Protein AF-A0A940UKR0-F1 (afdb_monomer)

Mean predicted aligned error: 14.44 Å

Foldseek 3Di:
DDDPQFPDWDDDPNDIDTHGNPPPVVVVVVVVVVVVVVVVPPDDPPPPPDDDDDDD

Radius of gyration: 21.68 Å; Cα contacts (8 Å, |Δi|>4): 31; chains: 1; bounding box: 36×31×63 Å

Solvent-accessible surface area (backbone atoms only — not comparable to full-atom values): 3805 Å² total; per-residue (Å²): 133,77,68,89,67,42,70,46,73,49,81,53,94,96,38,74,49,68,43,55,60,83,42,59,67,58,54,51,51,53,52,52,50,52,53,54,49,63,72,68,58,76,86,65,83,71,76,70,84,82,81,83,79,85,89,129

Sequence (56 aa):
EKPEDSFVAIQNRDHWFWVDDRDRASKARFTFLMVLFSLVETGTVTQAPLVTIPIN

pLDDT: mean 74.44, std 8.94, range [50.53, 90.81]

Structure (mmCIF, N/CA/C/O backbone):
data_AF-A0A940UKR0-F1
#
_entry.id   AF-A0A940UKR0-F1
#
loop_
_atom_site.group_PDB
_atom_site.id
_atom_site.type_symbol
_atom_site.label_atom_id
_atom_site.label_alt_id
_atom_site.label_comp_id
_atom_site.label_asym_id
_atom_site.label_entity_id
_atom_site.label_seq_id
_atom_site.pdbx_PDB_ins_code
_atom_site.Cartn_x
_atom_site.Cartn_y
_atom_site.Cartn_z
_atom_site.occupancy
_atom_site.B_iso_or_equiv
_atom_site.auth_seq_id
_atom_site.auth_comp_id
_atom_site.auth_asym_id
_atom_site.auth_atom_id
_atom_site.pdbx_PDB_model_num
ATOM 1 N N . GLU A 1 1 ? -0.951 -6.840 -22.009 1.00 65.62 1 GLU A N 1
ATOM 2 C CA . GLU A 1 1 ? 0.240 -7.676 -21.764 1.00 65.62 1 GLU A CA 1
ATOM 3 C C . GLU A 1 1 ? 0.995 -7.087 -20.578 1.00 65.62 1 GLU A C 1
ATOM 5 O O . GLU A 1 1 ? 1.000 -5.866 -20.455 1.00 65.62 1 GLU A O 1
ATOM 10 N N . LYS A 1 2 ? 1.505 -7.911 -19.654 1.00 50.53 2 LYS A N 1
ATOM 11 C CA . LYS A 1 2 ? 2.201 -7.448 -18.439 1.00 50.53 2 LYS A CA 1
ATOM 12 C C . LYS A 1 2 ? 3.705 -7.359 -18.728 1.00 50.53 2 LYS A C 1
ATOM 14 O O . LYS A 1 2 ? 4.242 -8.359 -19.199 1.00 50.53 2 LYS A O 1
ATOM 19 N N . PRO A 1 3 ? 4.397 -6.254 -18.403 1.00 69.19 3 PRO A N 1
ATOM 20 C CA . PRO A 1 3 ? 5.853 -6.201 -18.515 1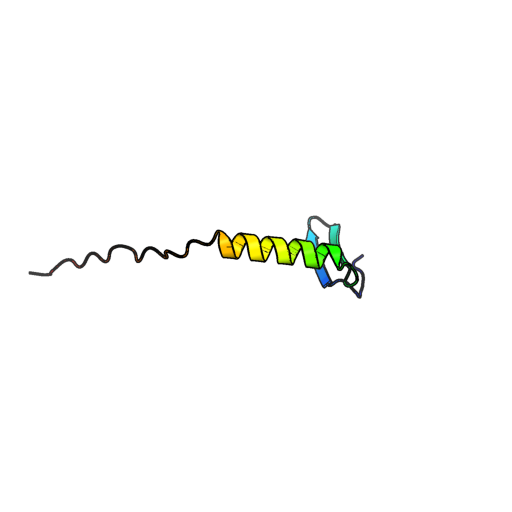.00 69.19 3 PRO A CA 1
ATOM 21 C C . PRO A 1 3 ? 6.533 -7.250 -17.626 1.00 69.19 3 PRO A C 1
ATOM 23 O O . PRO A 1 3 ? 6.051 -7.565 -16.530 1.00 69.19 3 PRO A O 1
ATOM 26 N N . GLU A 1 4 ? 7.653 -7.790 -18.102 1.00 67.00 4 GLU A N 1
ATOM 27 C CA . GLU A 1 4 ? 8.456 -8.777 -17.369 1.00 67.00 4 GLU A CA 1
ATOM 28 C C . GLU A 1 4 ? 8.978 -8.175 -16.046 1.00 67.00 4 GLU A C 1
ATOM 30 O O . GLU A 1 4 ? 8.822 -8.788 -14.991 1.00 67.00 4 GLU A O 1
ATOM 35 N N . ASP A 1 5 ? 9.378 -6.897 -16.076 1.00 65.12 5 ASP A N 1
ATOM 36 C CA . ASP A 1 5 ? 9.910 -6.111 -14.947 1.00 65.12 5 ASP A CA 1
ATOM 37 C C . ASP A 1 5 ? 8.828 -5.375 -14.117 1.00 65.12 5 ASP A C 1
ATOM 39 O O . ASP A 1 5 ? 8.987 -4.216 -13.722 1.00 65.12 5 ASP A O 1
ATOM 43 N N . SER A 1 6 ? 7.670 -5.994 -13.872 1.00 65.88 6 SER A N 1
ATOM 44 C CA . SER A 1 6 ? 6.633 -5.387 -13.019 1.00 65.88 6 SER A CA 1
ATOM 45 C C . SER A 1 6 ? 6.878 -5.698 -11.539 1.00 65.88 6 SER A C 1
ATOM 47 O O . SER A 1 6 ? 6.900 -6.873 -11.172 1.00 65.88 6 SER A O 1
ATOM 49 N N . PHE A 1 7 ? 6.934 -4.684 -10.674 1.00 68.88 7 PHE A N 1
ATOM 50 C CA . PHE A 1 7 ? 7.038 -4.880 -9.221 1.00 68.88 7 PHE A CA 1
ATOM 51 C C . PHE A 1 7 ? 5.811 -5.601 -8.644 1.00 68.88 7 PHE A C 1
ATOM 53 O O . PHE A 1 7 ? 5.923 -6.521 -7.841 1.00 68.88 7 PHE A O 1
ATOM 60 N N . VAL A 1 8 ? 4.622 -5.198 -9.089 1.00 75.44 8 VAL A N 1
ATOM 61 C CA . VAL A 1 8 ? 3.362 -5.887 -8.806 1.00 75.44 8 VAL A CA 1
ATOM 62 C C . VAL A 1 8 ? 2.459 -5.742 -10.017 1.00 75.44 8 VAL A C 1
ATOM 64 O O . VAL A 1 8 ? 2.458 -4.696 -10.672 1.00 75.44 8 VAL A O 1
ATOM 67 N N . ALA A 1 9 ? 1.688 -6.780 -10.317 1.00 79.00 9 ALA A N 1
ATOM 68 C CA . ALA A 1 9 ? 0.647 -6.710 -11.321 1.00 79.00 9 ALA A CA 1
ATOM 69 C C . ALA A 1 9 ? -0.588 -7.470 -10.865 1.00 79.00 9 ALA A C 1
ATOM 71 O O . ALA A 1 9 ? -0.485 -8.560 -10.304 1.00 79.00 9 ALA A O 1
ATOM 72 N N . ILE A 1 10 ? -1.747 -6.891 -11.146 1.00 83.00 10 ILE A N 1
ATOM 73 C CA . ILE A 1 10 ? -3.045 -7.507 -10.906 1.00 83.00 10 ILE A CA 1
ATOM 74 C C . ILE A 1 10 ? -3.837 -7.510 -12.210 1.00 83.00 10 ILE A C 1
ATOM 76 O O . ILE A 1 10 ? -3.819 -6.541 -12.975 1.00 83.00 10 ILE A O 1
ATOM 80 N N . GLN A 1 11 ? -4.529 -8.615 -12.463 1.00 78.81 11 GLN A N 1
ATOM 81 C CA . GLN A 1 11 ? -5.467 -8.722 -13.570 1.00 78.81 11 GLN A CA 1
ATOM 82 C C . GLN A 1 11 ? -6.862 -8.371 -13.058 1.00 78.81 11 GLN A C 1
ATOM 84 O O . GLN A 1 11 ? -7.331 -8.949 -12.080 1.00 78.81 11 GLN A O 1
ATOM 89 N N . ASN A 1 12 ? -7.523 -7.416 -13.705 1.00 78.44 12 ASN A N 1
ATOM 90 C CA . ASN A 1 12 ? -8.875 -7.008 -13.355 1.00 78.44 12 ASN A CA 1
ATOM 91 C C . ASN A 1 12 ? -9.695 -6.778 -14.626 1.00 78.44 12 ASN A C 1
ATOM 93 O O . ASN A 1 12 ? -9.318 -5.941 -15.444 1.00 78.44 12 ASN A O 1
ATOM 97 N N . ARG A 1 13 ? -10.814 -7.504 -14.769 1.00 77.62 13 ARG A N 1
ATOM 98 C CA . ARG A 1 13 ? -11.747 -7.409 -15.912 1.00 77.62 13 ARG A CA 1
ATOM 99 C C . ARG A 1 13 ? -11.020 -7.351 -17.261 1.00 77.62 13 ARG A C 1
ATOM 101 O O . ARG A 1 13 ? -11.156 -6.384 -18.000 1.00 77.62 13 ARG A O 1
ATOM 108 N N . ASP A 1 14 ? -10.185 -8.356 -17.514 1.00 80.06 14 ASP A N 1
ATOM 109 C CA . ASP A 1 14 ? -9.402 -8.525 -18.749 1.00 80.06 14 ASP A CA 1
ATOM 110 C C . ASP A 1 14 ? -8.334 -7.449 -19.024 1.00 80.06 14 ASP A C 1
ATOM 112 O O . ASP A 1 14 ? -7.639 -7.495 -20.041 1.00 80.06 14 ASP A O 1
ATOM 116 N N . HIS A 1 15 ? -8.111 -6.532 -18.078 1.00 76.31 15 HIS A N 1
ATOM 117 C CA . HIS A 1 15 ? -7.050 -5.534 -18.131 1.00 76.31 15 HIS A CA 1
ATOM 118 C C . HIS A 1 15 ? -5.960 -5.806 -17.094 1.00 76.31 15 HIS A C 1
ATOM 120 O O . HIS A 1 15 ? -6.213 -6.252 -15.973 1.00 76.31 15 HIS A O 1
ATOM 126 N N . TRP A 1 16 ? -4.720 -5.518 -17.483 1.00 78.31 16 TRP A N 1
ATOM 127 C CA . TRP A 1 16 ? -3.563 -5.601 -16.603 1.00 78.31 16 TRP A CA 1
ATOM 128 C C . TRP A 1 16 ? -3.269 -4.231 -16.017 1.00 78.31 16 TRP A C 1
ATOM 130 O O . TRP A 1 16 ? -3.098 -3.264 -16.755 1.00 78.31 16 TRP A O 1
ATOM 140 N N . PHE A 1 17 ? -3.161 -4.176 -14.695 1.00 75.94 17 PHE A N 1
ATOM 141 C CA . PHE A 1 17 ? -2.645 -3.024 -13.972 1.00 75.94 17 PHE A CA 1
ATOM 142 C C . PHE A 1 17 ? -1.327 -3.440 -13.343 1.00 75.94 17 PHE A C 1
ATOM 144 O O . PHE A 1 17 ? -1.267 -4.465 -12.664 1.00 75.94 17 PHE A O 1
ATOM 151 N N . TRP A 1 18 ? -0.268 -2.677 -13.582 1.00 73.62 18 TRP A N 1
ATOM 152 C CA . TRP A 1 18 ? 1.052 -2.975 -13.047 1.00 73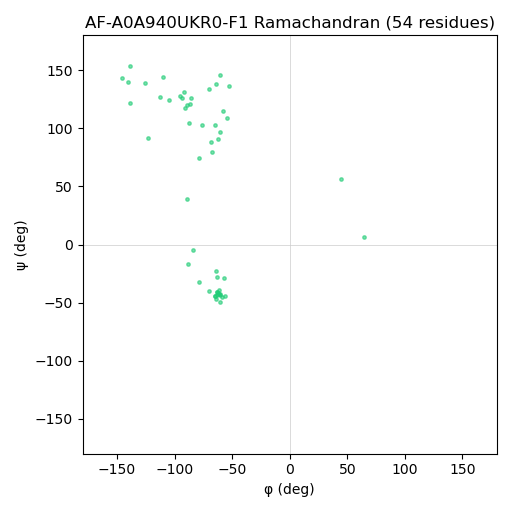.62 18 TRP A CA 1
ATOM 153 C C . TRP A 1 18 ? 1.743 -1.704 -12.571 1.00 73.62 18 TRP A C 1
ATOM 155 O O . TRP A 1 18 ? 1.478 -0.609 -13.066 1.00 73.62 18 TRP A O 1
ATOM 165 N N . VAL A 1 19 ? 2.644 -1.870 -11.611 1.00 71.31 19 VAL A N 1
ATOM 166 C CA . VAL A 1 19 ? 3.612 -0.842 -11.227 1.00 71.31 19 VAL A CA 1
ATOM 167 C C . VAL A 1 19 ? 4.959 -1.267 -11.793 1.00 71.31 19 VAL A C 1
ATOM 169 O O . VAL A 1 19 ? 5.408 -2.389 -11.550 1.00 71.31 19 VAL A O 1
ATOM 172 N N . ASP A 1 20 ? 5.579 -0.392 -12.579 1.00 71.94 20 ASP A N 1
ATOM 173 C CA . ASP A 1 20 ? 6.918 -0.611 -13.129 1.00 71.94 20 ASP A CA 1
ATOM 174 C C . ASP A 1 20 ? 7.956 -0.682 -11.995 1.00 71.94 20 ASP A C 1
ATOM 176 O O . ASP A 1 20 ? 7.898 0.100 -11.041 1.00 71.94 20 ASP A O 1
ATOM 180 N N . ASP A 1 21 ? 8.909 -1.615 -12.063 1.00 65.06 21 ASP A N 1
ATOM 181 C CA . ASP A 1 21 ? 9.914 -1.782 -11.009 1.00 65.06 21 ASP A CA 1
ATOM 182 C C . ASP A 1 21 ? 10.847 -0.563 -10.843 1.00 65.06 21 ASP A C 1
ATOM 184 O O . ASP A 1 21 ? 11.357 -0.294 -9.746 1.00 65.06 21 ASP A O 1
ATOM 188 N N . ARG A 1 22 ? 10.991 0.265 -11.885 1.00 65.56 22 ARG A N 1
ATOM 189 C CA . ARG A 1 22 ? 11.772 1.513 -11.861 1.00 65.56 22 ARG A CA 1
ATOM 1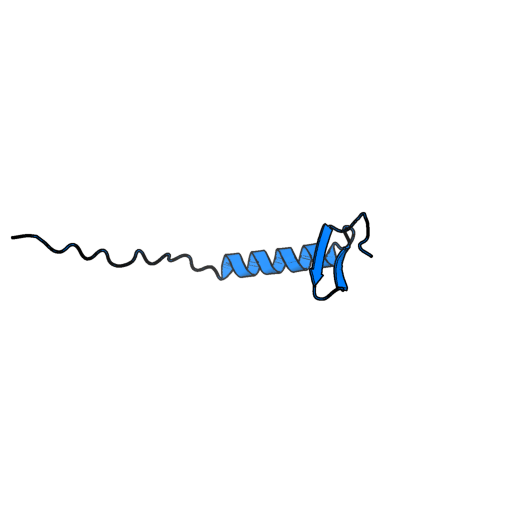90 C C . ARG A 1 22 ? 10.978 2.692 -11.300 1.00 65.56 22 ARG A C 1
ATOM 192 O O . ARG A 1 22 ? 11.550 3.765 -11.089 1.00 65.56 22 ARG A O 1
ATOM 199 N N . ASP A 1 23 ? 9.691 2.510 -11.004 1.00 63.94 23 ASP A N 1
ATOM 200 C CA . ASP A 1 23 ? 8.824 3.559 -10.477 1.00 63.94 23 ASP A CA 1
ATOM 201 C C . ASP A 1 23 ? 9.043 3.776 -8.969 1.00 63.94 23 ASP A C 1
ATOM 203 O O . ASP A 1 23 ? 8.246 3.408 -8.095 1.00 63.94 23 ASP A O 1
ATOM 207 N N . ARG A 1 24 ? 10.170 4.428 -8.656 1.00 66.00 24 ARG A N 1
ATOM 208 C CA . ARG A 1 24 ? 10.496 4.894 -7.302 1.00 66.00 24 ARG A CA 1
ATOM 209 C C . ARG A 1 24 ? 9.425 5.823 -6.728 1.00 66.00 24 ARG A C 1
ATOM 211 O O . ARG A 1 24 ? 9.249 5.833 -5.512 1.00 66.00 24 ARG A O 1
ATOM 218 N N . ALA A 1 25 ? 8.697 6.566 -7.566 1.00 71.88 25 ALA A N 1
ATOM 219 C CA . ALA A 1 25 ? 7.634 7.456 -7.110 1.00 71.88 25 ALA A CA 1
ATOM 220 C C . ALA A 1 25 ? 6.423 6.662 -6.596 1.00 71.88 25 ALA A C 1
ATOM 222 O O . ALA A 1 25 ? 5.865 6.999 -5.553 1.00 71.88 25 ALA A O 1
ATOM 223 N N . SER A 1 26 ? 6.039 5.568 -7.259 1.00 70.75 26 SER A N 1
ATOM 224 C CA . SER A 1 26 ? 5.001 4.660 -6.750 1.00 70.75 26 SER A CA 1
ATOM 225 C C . SER A 1 26 ? 5.420 3.959 -5.464 1.00 70.75 26 SER A C 1
ATOM 227 O O . SER A 1 26 ? 4.651 3.970 -4.503 1.00 70.75 26 SER A O 1
ATOM 229 N N . LYS A 1 27 ? 6.656 3.449 -5.385 1.00 73.81 27 LYS A N 1
ATOM 230 C CA . LYS A 1 27 ? 7.188 2.845 -4.149 1.00 73.81 27 LYS A CA 1
ATOM 231 C C . LYS A 1 27 ? 7.174 3.842 -2.982 1.00 73.81 27 LYS A C 1
ATOM 233 O O . LYS A 1 27 ? 6.688 3.511 -1.907 1.00 73.81 27 LYS A O 1
ATOM 238 N N . ALA A 1 28 ? 7.606 5.085 -3.206 1.00 81.25 28 ALA A N 1
ATOM 239 C CA . ALA A 1 28 ? 7.569 6.134 -2.187 1.00 81.25 28 ALA A CA 1
ATOM 240 C C . ALA A 1 28 ? 6.140 6.470 -1.723 1.00 81.25 28 ALA A C 1
ATOM 242 O O . ALA A 1 28 ? 5.907 6.619 -0.525 1.00 81.25 28 ALA A O 1
ATOM 243 N N . ARG A 1 29 ? 5.171 6.543 -2.648 1.00 84.25 29 ARG A N 1
ATOM 244 C CA . ARG A 1 29 ? 3.756 6.801 -2.322 1.00 84.25 29 ARG A CA 1
ATOM 245 C C . ARG A 1 29 ? 3.140 5.683 -1.484 1.00 84.25 29 ARG A C 1
ATOM 247 O O . ARG A 1 29 ? 2.512 5.972 -0.471 1.00 84.25 29 ARG A O 1
ATOM 254 N N . PHE A 1 30 ? 3.343 4.423 -1.867 1.00 84.00 30 PHE A N 1
ATOM 255 C CA . PHE A 1 30 ? 2.828 3.287 -1.098 1.00 84.00 30 PHE A CA 1
ATOM 256 C C . PHE A 1 30 ? 3.470 3.196 0.289 1.00 84.00 30 PHE A C 1
ATOM 258 O O . PHE A 1 30 ? 2.750 3.048 1.273 1.00 84.00 30 PHE A O 1
ATOM 265 N N . THR A 1 31 ? 4.790 3.371 0.395 1.00 84.56 31 THR A N 1
ATOM 266 C CA . THR A 1 31 ? 5.479 3.398 1.694 1.00 84.56 31 THR A CA 1
ATOM 267 C C . THR A 1 31 ? 4.968 4.530 2.581 1.00 84.56 31 THR A C 1
ATOM 269 O O . THR A 1 31 ? 4.722 4.315 3.765 1.00 84.56 31 THR A O 1
ATOM 272 N N . PHE A 1 32 ? 4.748 5.723 2.022 1.00 88.75 32 PHE A N 1
ATOM 273 C CA . PHE A 1 32 ? 4.178 6.842 2.768 1.00 88.75 32 PHE A CA 1
ATOM 274 C C . PHE A 1 32 ? 2.779 6.518 3.316 1.00 88.75 32 PHE A C 1
ATOM 276 O O . PHE A 1 32 ? 2.513 6.766 4.489 1.00 88.75 32 PHE A O 1
ATOM 283 N N . LEU A 1 33 ? 1.911 5.895 2.510 1.00 90.81 33 LEU A N 1
ATOM 284 C CA . LEU A 1 33 ? 0.588 5.448 2.960 1.00 90.81 33 LEU A CA 1
ATOM 285 C C . LEU A 1 33 ? 0.669 4.382 4.063 1.00 90.81 33 LEU A C 1
ATOM 287 O O . LEU A 1 33 ? -0.090 4.457 5.024 1.00 90.81 33 LEU A O 1
ATOM 291 N N . MET A 1 34 ? 1.597 3.422 3.968 1.00 88.75 34 MET A N 1
ATOM 292 C CA . MET A 1 34 ? 1.811 2.424 5.026 1.00 88.75 34 MET A CA 1
ATOM 293 C C . MET A 1 34 ? 2.243 3.072 6.344 1.00 88.75 34 MET A C 1
ATOM 295 O O . MET A 1 34 ? 1.728 2.708 7.398 1.00 88.75 34 MET A O 1
ATOM 299 N N . VAL A 1 35 ? 3.142 4.061 6.288 1.00 87.75 35 VAL A N 1
ATOM 300 C CA . VAL A 1 35 ? 3.534 4.840 7.469 1.00 87.75 35 VAL A CA 1
ATOM 301 C C . V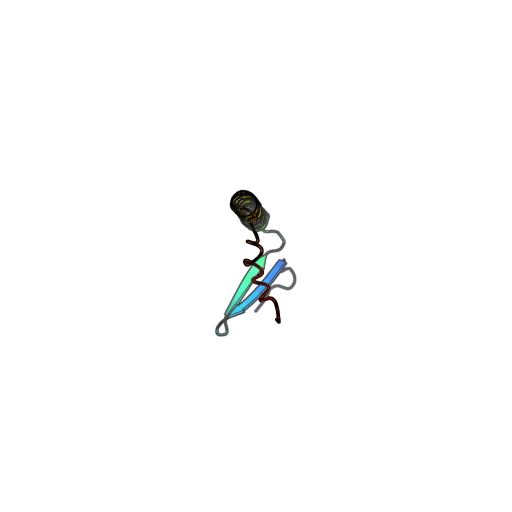AL A 1 35 ? 2.314 5.550 8.053 1.00 87.75 35 VAL A C 1
ATOM 303 O O . VAL A 1 35 ? 2.041 5.384 9.237 1.00 87.75 35 VAL A O 1
ATOM 306 N N . LEU A 1 36 ? 1.522 6.258 7.241 1.00 90.25 36 LEU A N 1
ATOM 307 C CA . LEU A 1 36 ? 0.299 6.912 7.720 1.00 90.25 36 LEU A CA 1
ATOM 308 C C . LEU A 1 36 ? -0.673 5.926 8.386 1.00 90.25 36 LEU A C 1
ATOM 310 O O . LE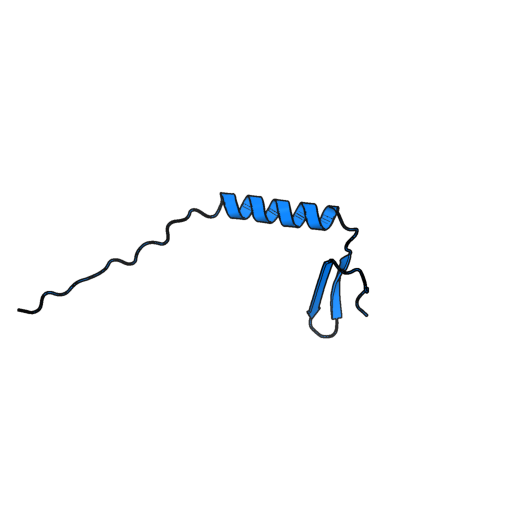U A 1 36 ? -1.174 6.221 9.468 1.00 90.25 36 LEU A O 1
ATOM 314 N N . PHE A 1 37 ? -0.905 4.750 7.797 1.00 85.25 37 PHE A N 1
ATOM 315 C CA . PHE A 1 37 ? -1.756 3.729 8.415 1.00 85.25 37 PHE A CA 1
ATOM 316 C C . PHE A 1 37 ? -1.194 3.217 9.739 1.00 85.25 37 PHE A C 1
ATOM 318 O O . PHE A 1 37 ? -1.956 3.103 10.691 1.00 85.25 37 PHE A O 1
ATOM 325 N N . SER A 1 38 ? 0.119 3.004 9.845 1.00 82.31 38 SER A N 1
ATOM 326 C CA . SER A 1 38 ? 0.745 2.585 11.108 1.00 82.31 38 SER A CA 1
ATOM 327 C C . SER A 1 38 ? 0.600 3.618 12.232 1.00 82.31 38 SER A C 1
ATOM 329 O O . SER A 1 38 ? 0.570 3.253 13.402 1.00 82.31 38 SER A O 1
ATOM 331 N N . LEU A 1 39 ? 0.483 4.908 11.893 1.00 84.44 39 LEU A N 1
ATOM 332 C CA . LEU A 1 39 ? 0.241 5.974 12.870 1.00 84.44 39 LEU A CA 1
ATOM 333 C C . LEU A 1 39 ? -1.232 6.036 13.304 1.00 84.44 39 LEU A C 1
ATOM 335 O O . LEU A 1 39 ? -1.520 6.441 14.428 1.00 84.44 39 LEU A O 1
ATOM 339 N N . VAL A 1 40 ? -2.155 5.687 12.404 1.00 81.69 40 VAL A N 1
ATOM 340 C CA . VAL A 1 40 ? -3.609 5.725 12.643 1.00 81.69 40 VAL A CA 1
ATOM 341 C C . VAL A 1 40 ? -4.123 4.417 13.247 1.00 81.69 40 VAL A C 1
ATOM 343 O O . VAL A 1 40 ? -5.209 4.399 13.822 1.00 81.69 40 VAL A O 1
ATOM 346 N N . GLU A 1 41 ? -3.355 3.332 13.165 1.00 74.38 41 GLU A N 1
ATOM 347 C CA . GLU A 1 41 ? -3.638 2.079 13.856 1.00 74.38 41 GLU A CA 1
ATOM 348 C C . GLU A 1 41 ? -3.482 2.265 15.377 1.00 74.38 41 GLU A C 1
ATOM 350 O O . GLU A 1 41 ? -2.483 1.907 15.998 1.00 74.38 41 GLU A O 1
ATOM 355 N N . THR A 1 42 ? -4.499 2.847 16.014 1.00 65.69 42 THR A N 1
ATOM 356 C CA . TH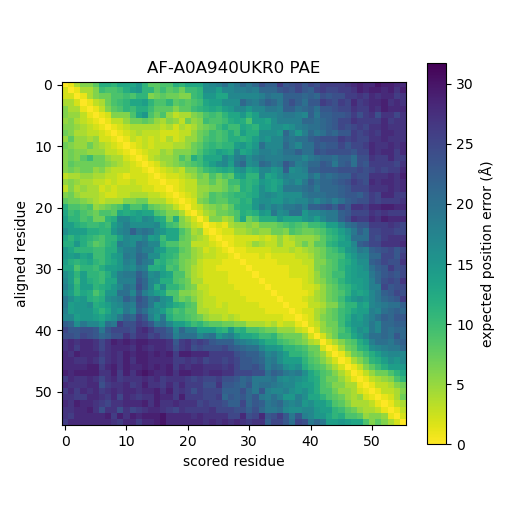R A 1 42 ? -4.694 2.789 17.460 1.00 65.69 42 THR A CA 1
ATOM 357 C C . THR A 1 42 ? -5.053 1.355 17.828 1.00 65.69 42 THR A C 1
ATOM 359 O O . THR A 1 42 ? -6.216 0.957 17.852 1.00 65.69 42 THR A O 1
ATOM 362 N N . GLY A 1 43 ? -4.021 0.556 18.084 1.00 65.19 43 GLY A N 1
ATOM 363 C CA . GLY A 1 43 ? -4.145 -0.813 18.556 1.00 65.19 43 GLY A CA 1
ATOM 364 C C . GLY A 1 43 ? -4.830 -0.883 19.920 1.00 65.19 43 GLY A C 1
ATOM 365 O O . GLY A 1 43 ? -4.176 -0.894 20.957 1.00 65.19 43 GLY A O 1
ATOM 366 N N . THR A 1 44 ? -6.153 -1.008 19.924 1.00 60.28 44 THR A N 1
ATOM 367 C CA . THR A 1 44 ? -6.870 -1.719 20.980 1.00 60.28 44 THR A CA 1
ATOM 368 C C . THR A 1 44 ? -7.681 -2.825 20.329 1.00 60.28 44 THR A C 1
ATOM 370 O O . THR A 1 44 ? -8.841 -2.663 19.950 1.00 60.28 44 THR A O 1
ATOM 373 N N . VAL A 1 45 ? -7.070 -4.010 20.230 1.00 62.75 45 VAL A N 1
ATOM 374 C CA . VAL A 1 45 ? -7.861 -5.241 20.195 1.00 62.75 45 VAL A CA 1
ATOM 375 C C . VAL A 1 45 ? -8.606 -5.240 21.521 1.00 62.75 45 VAL A C 1
ATOM 377 O O . VAL A 1 45 ? -8.032 -5.527 22.569 1.00 62.75 45 VAL A O 1
ATOM 380 N N . THR A 1 46 ? -9.851 -4.772 21.503 1.00 59.84 46 THR A N 1
ATOM 381 C CA . THR A 1 46 ? -10.683 -4.763 22.699 1.00 59.84 46 THR A CA 1
ATOM 382 C C . THR A 1 46 ? -10.882 -6.230 23.024 1.00 59.84 46 THR A C 1
ATOM 384 O O . THR A 1 46 ? -11.607 -6.919 22.309 1.00 59.84 46 THR A O 1
ATOM 387 N N . GLN A 1 47 ? -10.157 -6.741 24.022 1.00 63.75 47 GLN A N 1
ATOM 388 C CA . GLN A 1 47 ? -10.390 -8.081 24.534 1.00 63.75 47 GLN A CA 1
ATOM 389 C C . GLN A 1 47 ? -11.873 -8.113 24.894 1.00 63.75 47 GLN A C 1
ATOM 391 O O . GLN A 1 47 ? -12.306 -7.378 25.785 1.00 63.75 47 GLN A O 1
ATOM 396 N N . ALA A 1 48 ? -12.661 -8.853 24.111 1.00 72.88 48 ALA A N 1
ATOM 397 C CA . ALA A 1 48 ? -14.098 -8.906 24.303 1.00 72.88 48 ALA A CA 1
ATOM 398 C C . ALA A 1 48 ? -14.361 -9.278 25.772 1.00 72.88 48 ALA A C 1
ATOM 400 O O . ALA A 1 48 ? -13.640 -10.129 26.307 1.00 72.88 48 ALA A O 1
ATOM 401 N N . PRO A 1 49 ? -15.318 -8.625 26.453 1.00 75.12 49 PRO A N 1
ATOM 402 C CA . PRO A 1 49 ? -15.557 -8.889 27.862 1.00 75.12 49 PRO A CA 1
ATOM 403 C C . PRO A 1 49 ? -15.876 -10.375 28.050 1.00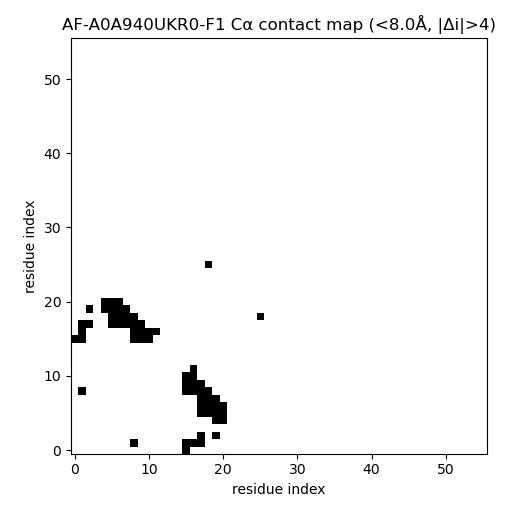 75.12 49 PRO A C 1
ATOM 405 O O . PRO A 1 49 ? -16.873 -10.884 27.539 1.00 75.12 49 PRO A O 1
ATOM 408 N N . LEU A 1 50 ? -14.987 -11.079 28.753 1.00 76.69 50 LEU A N 1
ATOM 409 C CA . LEU A 1 50 ? 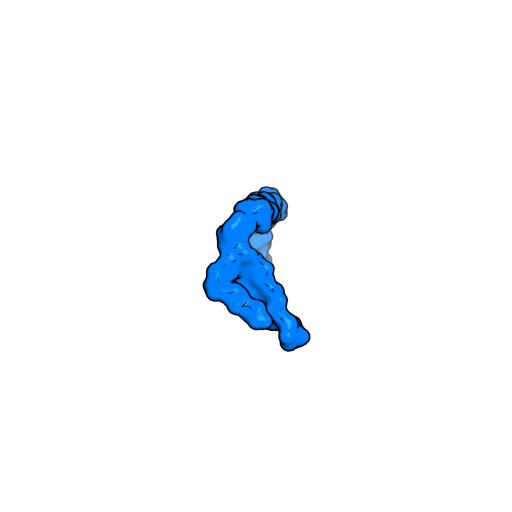-15.153 -12.488 29.079 1.00 76.69 50 LEU A CA 1
ATOM 410 C C . LEU A 1 50 ? -16.183 -12.589 30.208 1.00 76.69 50 LEU A C 1
ATOM 412 O O . LEU A 1 50 ? -15.879 -12.301 31.364 1.00 76.69 50 LEU A O 1
ATOM 416 N N . VAL A 1 51 ? -17.412 -12.968 29.864 1.00 81.56 51 VAL A N 1
ATOM 417 C CA . VAL A 1 51 ? -18.471 -13.229 30.843 1.00 81.56 51 VAL A CA 1
ATOM 418 C C . VAL A 1 51 ? -18.375 -14.690 31.279 1.00 81.56 51 VAL A C 1
ATOM 420 O O . VAL A 1 51 ? -18.773 -15.588 30.539 1.00 81.56 51 VAL A O 1
ATOM 423 N N . 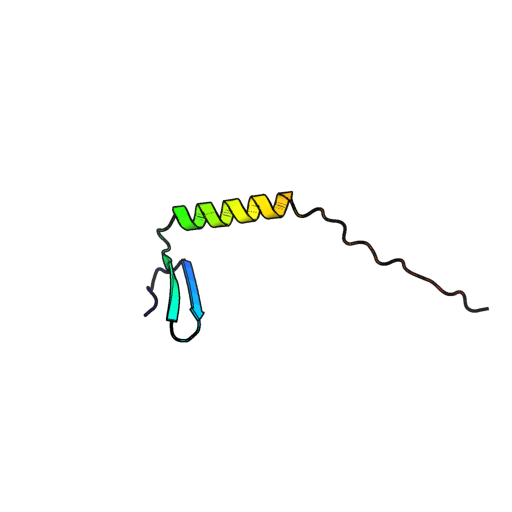THR A 1 52 ? -17.856 -14.937 32.481 1.00 82.25 52 THR A N 1
ATOM 424 C CA . THR A 1 52 ? -17.895 -16.267 33.106 1.00 82.25 52 THR A CA 1
ATOM 425 C C . THR A 1 52 ? -19.163 -16.382 33.946 1.00 82.25 52 THR A C 1
ATOM 427 O O . THR A 1 52 ? -19.342 -15.632 34.904 1.00 82.25 52 THR A O 1
ATOM 430 N N . ILE A 1 53 ? -20.049 -17.313 33.593 1.00 79.75 53 ILE A N 1
ATOM 431 C CA . ILE A 1 53 ? -21.254 -17.618 34.375 1.00 79.75 53 ILE A CA 1
ATOM 432 C C . ILE A 1 53 ? -20.882 -18.703 35.400 1.00 79.75 53 ILE A C 1
ATOM 434 O O . ILE A 1 53 ? -20.446 -19.779 34.984 1.00 79.75 53 ILE A O 1
ATOM 438 N N . PRO A 1 54 ? -21.016 -18.462 36.718 1.00 73.25 54 PRO A N 1
ATOM 439 C CA . PRO A 1 54 ? -20.794 -19.503 37.713 1.00 73.25 54 PRO A CA 1
ATOM 440 C C . PRO A 1 54 ? -21.918 -20.543 37.642 1.00 73.25 54 PRO A C 1
ATOM 442 O O . PRO A 1 54 ? -23.097 -20.196 37.594 1.00 73.25 54 PRO A O 1
ATOM 445 N N . ILE A 1 55 ? -21.545 -21.821 37.651 1.00 72.25 55 ILE A N 1
ATOM 446 C CA . ILE A 1 55 ? -22.469 -22.936 37.875 1.00 72.25 55 ILE A CA 1
ATOM 447 C C . ILE A 1 55 ? -22.587 -23.160 39.386 1.00 72.25 55 ILE A C 1
ATOM 449 O O . ILE A 1 55 ? -21.578 -23.390 40.052 1.00 72.25 55 ILE A O 1
ATOM 453 N N . ASN A 1 56 ? -23.809 -23.044 39.906 1.00 59.69 56 ASN A N 1
ATOM 454 C CA . ASN A 1 56 ? -24.193 -23.360 41.283 1.00 59.69 56 ASN A CA 1
ATOM 455 C C . ASN A 1 56 ? -25.199 -24.508 41.282 1.00 59.69 56 ASN A C 1
ATOM 457 O O . ASN A 1 56 ? -26.048 -24.517 40.362 1.00 59.69 56 ASN A O 1
#

Nearest PDB structures (foldseek):
  6lks-assembly2_J  TM=2.319E-01  e=4.159E+00  Influenza A virus (A/Thailand/CU44/2006(H1N1))
  4bgz-assembly1_F  TM=3.054E-01  e=7.753E+00  Influenza A virus (A/turkey/Turkey/1/2005(H5N1))

Secondary structure (DSSP, 8-state):
---TTEEEEEEETTEEEEEETT-HHHHHHHHHHHHHHHHH-----------PPPP-